Protein AF-F3C2D5-F1 (afdb_monomer)

Sequence (117 aa):
MSGQLLTLPHSPALATSIRATAQVFEDPKSKDLLAHVRQVAPSDASVLIIGETGTGKELVARHVHELSARRDKPFVAVNCGAFSENLIEAELFGHEKGAFTGAISAKAGWFEEANGG

Radius of gyration: 18.18 Å; Cα contacts (8 Å, |Δi|>4): 93; chains: 1; bounding box: 35×30×63 Å

Mean predicted aligned error: 8.97 Å

Solvent-accessible surface area (backbone atoms only — not comparable to full-atom values): 7651 Å² total; per-residue (Å²): 135,85,77,80,81,87,78,82,80,79,68,73,94,72,77,86,84,61,99,62,75,72,89,87,62,81,54,73,68,45,41,51,48,51,52,53,40,66,66,48,19,69,50,93,68,90,81,86,85,85,76,67,91,89,72,49,63,67,59,52,53,51,50,28,41,62,60,21,92,39,44,95,36,44,79,78,87,78,68,76,90,80,59,56,82,88,53,47,58,46,47,44,68,20,44,53,59,63,74,48,100,82,33,85,55,62,45,82,8,51,61,64,67,21,56,86,58

Structure (mmCIF, N/CA/C/O backbone):
data_AF-F3C2D5-F1
#
_entry.id   AF-F3C2D5-F1
#
loop_
_atom_site.group_PDB
_atom_site.id
_atom_site.type_symbol
_atom_site.label_atom_id
_atom_site.label_alt_id
_atom_site.label_comp_id
_atom_site.label_asym_id
_atom_site.label_entity_id
_atom_site.label_seq_id
_atom_site.pdbx_PDB_ins_code
_atom_site.Cartn_x
_atom_site.Cartn_y
_atom_site.Cartn_z
_atom_site.occupancy
_atom_site.B_iso_or_equiv
_atom_site.auth_seq_id
_atom_site.auth_comp_id
_atom_site.auth_asym_id
_atom_site.auth_atom_id
_atom_site.pdbx_PDB_model_num
ATOM 1 N N . MET A 1 1 ? -0.515 2.236 37.429 1.00 45.12 1 MET A N 1
ATOM 2 C CA . MET A 1 1 ? -0.666 2.173 35.961 1.00 45.12 1 MET A CA 1
ATOM 3 C C . MET A 1 1 ? 0.051 0.916 35.485 1.00 45.12 1 MET A C 1
ATOM 5 O O . MET A 1 1 ? 1.252 0.957 35.266 1.00 45.12 1 MET A O 1
ATOM 9 N N . SER A 1 2 ? -0.639 -0.228 35.490 1.00 48.69 2 SER A N 1
ATOM 10 C CA . SER A 1 2 ? -0.054 -1.516 35.095 1.00 48.69 2 SER A CA 1
ATOM 11 C C . SER A 1 2 ? 0.007 -1.555 33.568 1.00 48.69 2 SER A C 1
ATOM 13 O O . SER A 1 2 ? -1.031 -1.624 32.917 1.00 48.69 2 SER A O 1
ATOM 15 N N . GLY A 1 3 ? 1.200 -1.380 32.997 1.00 52.47 3 GLY A N 1
ATOM 16 C CA . GLY A 1 3 ? 1.409 -1.503 31.558 1.00 52.47 3 GLY A CA 1
ATOM 17 C C . GLY A 1 3 ? 1.329 -2.973 31.175 1.00 52.47 3 GLY A C 1
ATOM 18 O O . GLY A 1 3 ? 2.185 -3.759 31.577 1.00 52.47 3 GLY A O 1
ATOM 19 N N . GLN A 1 4 ? 0.286 -3.353 30.443 1.00 70.56 4 GLN A N 1
ATOM 20 C CA . GLN A 1 4 ? 0.148 -4.705 29.920 1.00 70.56 4 GLN A CA 1
ATOM 21 C C . GLN A 1 4 ? 1.223 -4.901 28.844 1.00 70.56 4 GLN A C 1
ATOM 23 O O . GLN A 1 4 ? 1.207 -4.246 27.804 1.00 70.56 4 GLN A O 1
ATOM 28 N N . LEU A 1 5 ? 2.215 -5.741 29.139 1.00 68.94 5 LEU A N 1
ATOM 29 C CA . LEU A 1 5 ? 3.295 -6.052 28.211 1.00 68.94 5 LEU A CA 1
ATOM 30 C C . LEU A 1 5 ? 2.722 -6.868 27.046 1.00 68.94 5 LEU A C 1
ATOM 32 O O . LEU A 1 5 ? 2.307 -8.011 27.236 1.00 68.94 5 LEU A O 1
ATOM 36 N N . LEU A 1 6 ? 2.700 -6.284 25.849 1.00 67.56 6 LEU A N 1
ATOM 37 C CA . LEU A 1 6 ? 2.317 -6.984 24.627 1.00 67.56 6 LEU A CA 1
ATOM 38 C C . LEU A 1 6 ? 3.513 -7.810 24.140 1.00 67.56 6 LEU A C 1
ATOM 40 O O . LEU A 1 6 ? 4.486 -7.264 23.622 1.00 67.56 6 LEU A O 1
ATOM 44 N N . THR A 1 7 ? 3.461 -9.127 24.332 1.00 62.16 7 THR A N 1
ATOM 45 C CA . THR A 1 7 ? 4.431 -10.069 23.763 1.00 62.16 7 THR A CA 1
ATOM 46 C C . THR A 1 7 ? 3.843 -10.733 22.523 1.00 62.16 7 THR A C 1
ATOM 48 O O . THR A 1 7 ? 2.690 -11.158 22.509 1.00 62.16 7 THR A O 1
ATOM 51 N N . LEU A 1 8 ? 4.641 -10.816 21.460 1.00 58.91 8 LEU A N 1
ATOM 52 C CA . LEU A 1 8 ? 4.247 -11.434 20.197 1.00 58.91 8 LEU A CA 1
ATOM 53 C C . LEU A 1 8 ? 4.908 -12.815 20.098 1.00 58.91 8 LEU A C 1
ATOM 55 O O . LEU A 1 8 ? 6.139 -12.883 20.046 1.00 58.91 8 LEU A O 1
ATOM 59 N N . PRO A 1 9 ? 4.146 -13.920 20.090 1.00 56.00 9 PRO A N 1
ATOM 60 C CA . PRO A 1 9 ? 4.705 -15.227 19.785 1.00 56.00 9 PRO A CA 1
ATOM 61 C C . PRO A 1 9 ? 4.945 -15.346 18.271 1.00 56.00 9 PRO A C 1
ATOM 63 O O . PRO A 1 9 ? 4.068 -15.016 17.485 1.00 56.00 9 PRO A O 1
ATOM 66 N N . HIS A 1 10 ? 6.138 -15.819 17.891 1.00 57.41 10 HIS A N 1
ATOM 67 C CA . HIS A 1 10 ? 6.544 -16.237 16.538 1.00 57.41 10 HIS A CA 1
ATOM 68 C C . HIS A 1 10 ? 6.056 -15.365 15.361 1.00 57.41 10 HIS A C 1
ATOM 70 O O . HIS A 1 10 ? 4.990 -15.597 14.796 1.00 57.41 10 HIS A O 1
ATOM 76 N N . SER A 1 11 ? 6.900 -14.426 14.911 1.00 52.16 11 SER A N 1
ATOM 77 C CA . SER A 1 11 ? 6.676 -13.714 13.645 1.00 52.16 11 SER A CA 1
ATOM 78 C C . SER A 1 11 ? 6.692 -14.683 12.457 1.00 52.16 11 SER A C 1
ATOM 80 O O . SER A 1 11 ? 7.692 -15.387 12.275 1.00 52.16 11 SER A O 1
ATOM 82 N N . PRO A 1 12 ? 5.649 -14.699 11.609 1.00 55.66 12 PRO A N 1
ATOM 83 C CA . PRO A 1 12 ? 5.731 -15.364 10.320 1.00 55.66 12 PRO A CA 1
ATOM 84 C C . PRO A 1 12 ? 6.764 -14.656 9.435 1.00 55.66 12 PRO A C 1
ATOM 86 O O . PRO A 1 12 ? 7.106 -13.492 9.650 1.00 55.66 12 PRO A O 1
ATOM 89 N N . ALA A 1 13 ? 7.275 -15.385 8.444 1.00 51.44 13 ALA A N 1
ATOM 90 C CA . ALA A 1 13 ? 8.343 -14.983 7.533 1.00 51.44 13 ALA A CA 1
ATOM 91 C C . ALA A 1 13 ? 7.922 -13.876 6.539 1.00 51.44 13 ALA A C 1
ATOM 93 O O . ALA A 1 13 ? 8.043 -14.036 5.331 1.00 51.44 13 ALA A O 1
ATOM 94 N N . LEU A 1 14 ? 7.448 -12.735 7.034 1.00 49.88 14 LEU A N 1
ATOM 95 C CA . LEU A 1 14 ? 7.308 -11.501 6.262 1.00 49.88 14 LEU A CA 1
ATOM 96 C C . LEU A 1 14 ? 8.566 -10.658 6.469 1.00 49.88 14 LEU A C 1
ATOM 98 O O . LEU A 1 14 ? 8.545 -9.583 7.059 1.00 49.88 14 LEU A O 1
ATOM 102 N N . ALA A 1 15 ? 9.702 -11.196 6.034 1.00 48.53 15 ALA A N 1
ATOM 103 C CA . ALA A 1 15 ? 10.987 -10.519 6.109 1.00 48.53 15 ALA A CA 1
ATOM 104 C C . ALA A 1 15 ? 11.540 -10.286 4.706 1.00 48.53 15 ALA A C 1
ATOM 106 O O . ALA A 1 15 ? 12.487 -10.939 4.285 1.00 48.53 15 ALA A O 1
ATOM 107 N N . THR A 1 16 ? 10.971 -9.313 4.005 1.00 45.53 16 THR A N 1
ATOM 108 C CA . THR A 1 16 ? 11.634 -8.645 2.879 1.00 45.53 16 THR A CA 1
ATOM 109 C C . THR A 1 16 ? 11.240 -7.168 2.864 1.00 45.53 16 THR A C 1
ATOM 111 O O . THR A 1 16 ? 10.473 -6.729 2.022 1.00 45.53 16 THR A O 1
ATOM 114 N N . SER A 1 17 ? 11.747 -6.423 3.860 1.00 51.31 17 SER A N 1
ATOM 115 C CA . SER A 1 17 ? 12.376 -5.086 3.707 1.00 51.31 17 SER A CA 1
ATOM 116 C C . SER A 1 17 ? 12.214 -4.124 4.897 1.00 51.31 17 SER A C 1
ATOM 118 O O . SER A 1 17 ? 12.940 -3.135 4.946 1.00 51.31 17 SER A O 1
ATOM 120 N N . ILE A 1 18 ? 11.400 -4.402 5.926 1.00 53.66 18 ILE A N 1
ATOM 121 C CA . ILE A 1 18 ? 11.315 -3.535 7.123 1.00 53.66 18 ILE A CA 1
ATOM 122 C C . ILE A 1 18 ? 11.296 -4.386 8.394 1.00 53.66 18 ILE A C 1
ATOM 124 O O . ILE A 1 18 ? 10.531 -5.335 8.508 1.00 53.66 18 ILE A O 1
ATOM 128 N N . ARG A 1 19 ? 12.147 -4.036 9.367 1.00 55.31 19 ARG A N 1
ATOM 129 C CA . ARG A 1 19 ? 12.349 -4.708 10.671 1.00 55.31 19 ARG A CA 1
ATOM 130 C C . ARG A 1 19 ? 11.138 -4.633 11.628 1.00 55.31 19 ARG A C 1
ATOM 132 O O . ARG A 1 19 ? 11.322 -4.625 12.841 1.00 55.31 19 ARG A O 1
ATOM 139 N N . ALA A 1 20 ? 9.917 -4.529 11.115 1.00 58.88 20 ALA A N 1
ATOM 140 C CA . ALA A 1 20 ? 8.701 -4.541 11.916 1.00 58.88 20 ALA A CA 1
ATOM 141 C C . ALA A 1 20 ? 8.176 -5.979 11.991 1.00 58.88 20 ALA A C 1
ATOM 143 O O . ALA A 1 20 ? 7.697 -6.531 11.007 1.00 58.88 20 ALA A O 1
ATOM 144 N N . THR A 1 21 ? 8.300 -6.597 13.162 1.00 63.44 21 THR A N 1
ATOM 145 C CA . THR A 1 21 ? 7.906 -7.992 13.412 1.00 63.44 21 THR A CA 1
ATOM 146 C C . THR A 1 21 ? 6.400 -8.179 13.608 1.00 63.44 21 THR A C 1
ATOM 148 O O . THR A 1 21 ? 5.915 -9.306 13.496 1.00 63.44 21 THR A O 1
ATOM 151 N N . ALA A 1 22 ? 5.666 -7.096 13.885 1.00 69.94 22 ALA A N 1
ATOM 152 C CA . ALA A 1 22 ? 4.207 -7.046 13.894 1.00 69.94 22 ALA A CA 1
ATOM 153 C C . ALA A 1 22 ? 3.690 -5.604 13.791 1.00 69.94 22 ALA A C 1
ATOM 155 O O . ALA A 1 22 ? 4.424 -4.642 14.030 1.00 69.94 22 ALA A O 1
ATOM 156 N N . GLN A 1 23 ? 2.397 -5.477 13.498 1.00 80.25 23 GLN A N 1
ATOM 157 C CA . GLN A 1 23 ? 1.640 -4.231 13.583 1.00 80.25 23 GLN A CA 1
ATOM 158 C C . GLN A 1 23 ? 0.746 -4.266 14.825 1.00 80.25 23 GLN A C 1
ATOM 160 O O . GLN A 1 23 ? 0.088 -5.272 15.087 1.00 80.25 23 GLN A O 1
ATOM 165 N N . VAL A 1 24 ? 0.731 -3.181 15.599 1.00 88.25 24 VAL A N 1
ATOM 166 C CA . VAL A 1 24 ? -0.001 -3.100 16.871 1.00 88.25 24 VAL A CA 1
ATOM 167 C C . VAL A 1 24 ? -0.869 -1.844 16.880 1.00 88.25 24 VAL A C 1
ATOM 169 O O . VAL A 1 24 ? -0.374 -0.752 16.615 1.00 88.25 24 VAL A O 1
ATOM 172 N N . PHE A 1 25 ? -2.150 -2.009 17.219 1.00 91.00 25 PHE A N 1
ATOM 173 C CA . PHE A 1 25 ? -3.143 -0.937 17.342 1.00 91.00 25 PHE A CA 1
ATOM 174 C C . PHE A 1 25 ? -3.812 -1.042 18.720 1.00 91.00 25 PHE A C 1
ATOM 176 O O . PHE A 1 25 ? -4.730 -1.842 18.905 1.00 91.00 25 PHE A O 1
ATOM 183 N N . GLU A 1 26 ? -3.325 -0.285 19.705 1.00 91.81 26 GLU A N 1
ATOM 184 C CA . GLU A 1 26 ? -3.764 -0.430 21.102 1.00 91.81 26 GLU A CA 1
ATOM 185 C C . GLU A 1 26 ? -4.408 0.832 21.679 1.00 91.81 26 GLU A C 1
ATOM 187 O O . GLU A 1 26 ? -5.398 0.744 22.413 1.00 91.81 26 GLU A O 1
ATOM 192 N N . ASP A 1 27 ? -3.889 2.013 21.345 1.00 94.19 27 ASP A N 1
ATOM 193 C CA . ASP A 1 27 ? -4.513 3.258 21.777 1.00 94.19 27 ASP A CA 1
ATOM 194 C C . ASP A 1 27 ? -5.840 3.501 21.021 1.00 94.19 27 ASP A C 1
ATOM 196 O O . ASP A 1 27 ? -6.037 2.976 19.921 1.00 94.19 27 ASP A O 1
ATOM 200 N N . PRO A 1 28 ? -6.764 4.304 21.577 1.00 96.06 28 PRO A N 1
ATOM 201 C CA . PRO A 1 28 ? -8.070 4.528 20.962 1.00 96.06 28 PRO A CA 1
ATOM 202 C C . PRO A 1 28 ? -7.999 5.008 19.504 1.00 96.06 28 PRO A C 1
ATOM 204 O O . PRO A 1 28 ? -8.746 4.512 18.667 1.00 96.06 28 PRO A O 1
ATOM 207 N N . LYS A 1 29 ? -7.061 5.905 19.165 1.00 95.19 29 LYS A N 1
ATOM 208 C CA . LYS A 1 29 ? -6.971 6.465 17.809 1.00 95.19 29 LYS A CA 1
ATOM 209 C C . LYS A 1 29 ? -6.430 5.451 16.807 1.00 95.19 29 LYS A C 1
ATOM 211 O O . LYS A 1 29 ? -6.878 5.428 15.663 1.00 95.19 29 LYS A O 1
ATOM 216 N N . SER A 1 30 ? -5.479 4.608 17.211 1.00 94.69 30 SER A N 1
ATOM 217 C CA . SER A 1 30 ? -4.995 3.532 16.339 1.00 94.69 30 SER A CA 1
ATOM 218 C C . SER A 1 30 ? -6.052 2.440 16.151 1.00 94.69 30 SER A C 1
ATOM 220 O O . SER A 1 30 ? -6.190 1.914 15.048 1.00 94.69 30 SER A O 1
ATOM 222 N N . LYS A 1 31 ? -6.875 2.153 17.165 1.00 96.50 31 LYS A N 1
ATOM 223 C CA . LYS A 1 31 ? -8.037 1.259 17.018 1.00 96.50 31 LYS A CA 1
ATOM 224 C C . LYS A 1 31 ? -9.077 1.810 16.036 1.00 96.50 31 LYS A C 1
ATOM 226 O O . LYS A 1 31 ? -9.567 1.049 15.200 1.00 96.50 31 LYS A O 1
ATOM 231 N N . ASP A 1 32 ? -9.349 3.113 16.068 1.00 97.38 32 ASP A N 1
ATOM 232 C CA . ASP A 1 32 ? -10.228 3.768 15.089 1.00 97.38 32 ASP A CA 1
ATOM 233 C C . ASP A 1 32 ? -9.640 3.704 13.669 1.00 97.38 32 ASP A C 1
ATOM 235 O O . ASP A 1 32 ? -10.339 3.378 12.708 1.00 97.38 32 ASP A O 1
ATOM 239 N N . LEU A 1 33 ? -8.328 3.930 13.526 1.00 96.12 33 LEU A N 1
ATOM 240 C CA . LEU A 1 33 ? -7.627 3.748 12.251 1.00 96.12 33 LEU A CA 1
ATOM 241 C C . LEU A 1 33 ? -7.771 2.312 11.729 1.00 96.12 33 LEU A C 1
ATOM 243 O O . LEU A 1 33 ? -8.063 2.119 10.550 1.00 96.12 33 LEU A O 1
ATOM 247 N N . LEU A 1 34 ? -7.614 1.305 12.592 1.00 96.62 34 LEU A N 1
ATOM 248 C CA . LEU A 1 34 ? -7.796 -0.098 12.217 1.00 96.62 34 LEU A CA 1
ATOM 249 C C . LEU A 1 34 ? -9.231 -0.386 11.748 1.00 96.62 34 LEU A C 1
ATOM 251 O O . LEU A 1 34 ? -9.424 -1.163 10.811 1.00 96.62 34 LEU A O 1
ATOM 255 N N . ALA A 1 35 ? -10.237 0.245 12.358 1.00 97.50 35 ALA A N 1
ATOM 256 C CA . ALA A 1 35 ? -11.621 0.136 11.902 1.00 97.50 35 ALA A CA 1
ATOM 257 C C . ALA A 1 35 ? -11.796 0.713 10.486 1.00 97.50 35 ALA A C 1
ATOM 259 O O . ALA A 1 35 ? -12.378 0.046 9.629 1.00 97.50 35 ALA A O 1
ATOM 260 N N . HIS A 1 36 ? -11.220 1.886 10.201 1.00 96.88 36 HIS A N 1
ATOM 261 C CA . HIS A 1 36 ? -11.230 2.463 8.852 1.00 96.88 36 HIS A CA 1
ATOM 262 C C . HIS A 1 36 ? -10.498 1.586 7.831 1.00 96.88 36 HIS A C 1
ATOM 264 O O . HIS A 1 36 ? -11.007 1.380 6.730 1.00 96.88 36 HIS A O 1
ATOM 270 N N . VAL A 1 37 ? -9.341 1.026 8.198 1.00 97.06 37 VAL A N 1
ATOM 271 C CA . VAL A 1 37 ? -8.586 0.101 7.340 1.00 97.06 37 VAL A CA 1
ATOM 272 C C . VAL A 1 37 ? -9.446 -1.107 6.967 1.00 97.06 37 VAL A C 1
ATOM 274 O O . VAL A 1 37 ? -9.578 -1.422 5.788 1.00 97.06 37 VAL A O 1
ATOM 277 N N . ARG A 1 38 ? -10.099 -1.743 7.947 1.00 97.06 38 ARG A N 1
ATOM 278 C CA . ARG A 1 38 ? -10.991 -2.891 7.706 1.00 97.06 38 ARG A CA 1
ATOM 279 C C . ARG A 1 38 ? -12.197 -2.540 6.839 1.00 97.06 38 ARG A C 1
ATOM 281 O O . ARG A 1 38 ? -12.667 -3.392 6.094 1.00 97.06 38 ARG A O 1
ATOM 288 N N . GLN A 1 39 ? -12.699 -1.313 6.945 1.00 97.38 39 GLN A N 1
ATOM 289 C CA . GLN A 1 39 ? -13.821 -0.842 6.140 1.00 97.38 39 GLN A CA 1
ATOM 290 C C . GLN A 1 39 ? -13.425 -0.609 4.676 1.00 97.38 39 GLN A C 1
ATOM 292 O O . GLN A 1 39 ? -14.197 -0.949 3.783 1.00 97.38 39 GLN A O 1
ATOM 297 N N . VAL A 1 40 ? -12.249 -0.027 4.419 1.00 97.38 40 VAL A N 1
A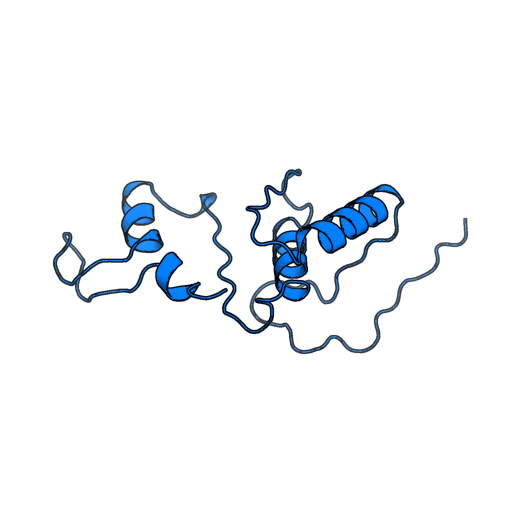TOM 298 C CA . VAL A 1 40 ? -11.829 0.351 3.058 1.00 97.38 40 VAL A CA 1
ATOM 299 C C . VAL A 1 40 ? -11.145 -0.783 2.294 1.00 97.38 40 VAL A C 1
ATOM 301 O O . VAL A 1 40 ? -11.306 -0.868 1.079 1.00 97.38 40 VAL A O 1
ATOM 304 N N . ALA A 1 41 ? -10.440 -1.682 2.987 1.00 97.31 41 ALA A N 1
ATOM 305 C CA . ALA A 1 41 ? -9.687 -2.780 2.380 1.00 97.31 41 ALA A CA 1
ATOM 306 C C . ALA A 1 41 ? -10.469 -3.661 1.381 1.00 97.31 41 ALA A C 1
ATOM 308 O O . ALA A 1 41 ? -9.907 -3.980 0.336 1.00 97.31 41 ALA A O 1
ATOM 309 N N . PRO A 1 42 ? -11.739 -4.054 1.611 1.00 96.62 42 PRO A N 1
ATOM 310 C CA . PRO A 1 42 ? -12.476 -4.871 0.643 1.00 96.62 42 PRO A CA 1
ATOM 311 C C . PRO A 1 42 ? -12.972 -4.095 -0.593 1.00 96.62 42 PRO A C 1
ATOM 313 O O . PRO A 1 42 ? -13.588 -4.702 -1.465 1.00 96.62 42 PRO A O 1
ATOM 316 N N . SER A 1 43 ? -12.760 -2.776 -0.667 1.00 95.94 43 SER A N 1
ATOM 317 C CA . SER A 1 43 ? -13.190 -1.941 -1.796 1.00 95.94 43 SER A CA 1
ATOM 318 C C . SER A 1 43 ? -12.087 -1.746 -2.842 1.00 95.94 43 SER A C 1
ATOM 320 O O . SER A 1 43 ? -10.906 -1.886 -2.542 1.00 95.94 43 SER A O 1
ATOM 322 N N . ASP A 1 44 ? -12.472 -1.332 -4.053 1.00 92.69 44 ASP A N 1
ATOM 323 C CA . ASP A 1 44 ? -11.539 -0.912 -5.113 1.00 92.69 44 ASP A CA 1
ATOM 324 C C . ASP A 1 44 ? -11.192 0.592 -5.053 1.00 92.69 44 ASP A C 1
ATOM 326 O O . ASP A 1 44 ? -10.635 1.152 -6.000 1.00 92.69 44 ASP A O 1
ATOM 330 N N . ALA A 1 45 ? -11.556 1.285 -3.969 1.00 94.25 45 ALA A N 1
ATOM 331 C CA . ALA A 1 45 ? -11.306 2.714 -3.835 1.00 94.25 45 ALA A CA 1
ATOM 332 C C . ALA A 1 45 ? -9.815 3.007 -3.607 1.00 94.25 45 ALA A C 1
ATOM 334 O O . ALA A 1 45 ? -9.141 2.335 -2.828 1.00 94.25 45 ALA A O 1
ATOM 335 N N . SER A 1 46 ? -9.307 4.073 -4.230 1.00 95.00 46 SER A N 1
ATOM 336 C CA . SER A 1 46 ? -7.969 4.585 -3.922 1.00 95.00 46 SER A CA 1
ATOM 337 C C . SER A 1 46 ? -7.917 5.133 -2.492 1.00 95.00 46 SER A C 1
ATOM 339 O O . SER A 1 46 ? -8.780 5.912 -2.085 1.00 95.00 46 SER A O 1
ATOM 341 N N . VAL A 1 47 ? -6.883 4.754 -1.737 1.00 95.62 47 VAL A N 1
ATOM 342 C CA . VAL A 1 47 ? -6.725 5.121 -0.321 1.00 95.62 47 VAL A CA 1
ATOM 343 C C . VAL A 1 47 ? -5.591 6.128 -0.150 1.00 95.62 47 VAL A C 1
ATOM 345 O O . VAL A 1 47 ? -4.463 5.880 -0.568 1.00 95.62 47 VAL A O 1
ATOM 348 N N . LEU A 1 48 ? -5.874 7.249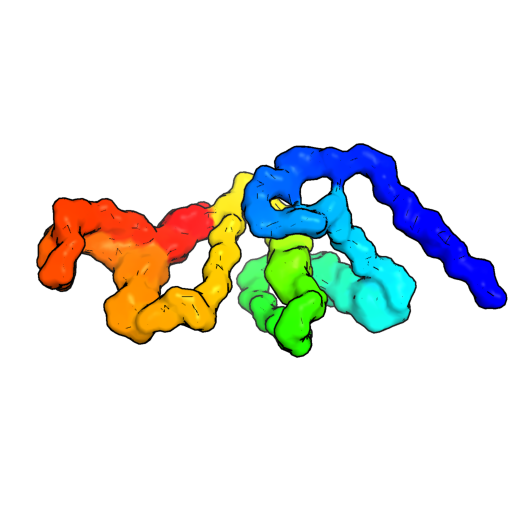 0.518 1.00 96.19 48 LEU A N 1
ATOM 349 C CA . LEU A 1 48 ? -4.873 8.243 0.908 1.00 96.19 48 LEU A CA 1
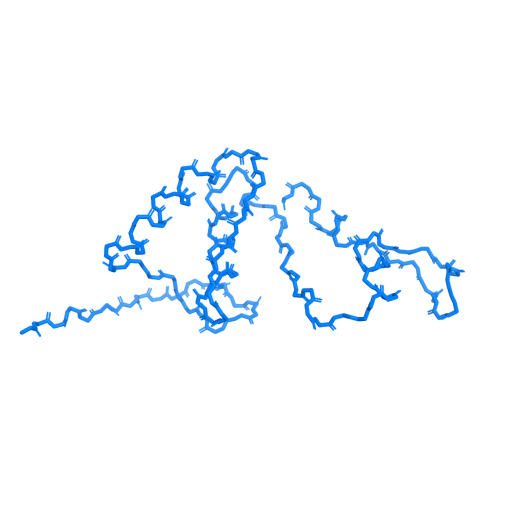ATOM 350 C C . LEU A 1 48 ? -4.545 8.103 2.400 1.00 96.19 48 LEU A C 1
ATOM 352 O O . LEU A 1 48 ? -5.414 8.284 3.250 1.00 96.19 48 LEU A O 1
ATOM 356 N N . ILE A 1 49 ? -3.280 7.822 2.720 1.00 95.31 49 ILE A N 1
ATOM 357 C CA . ILE A 1 49 ? -2.799 7.681 4.101 1.00 95.31 49 ILE A CA 1
ATOM 358 C C . ILE A 1 49 ? -1.994 8.924 4.482 1.00 95.31 49 ILE A C 1
ATOM 360 O O . ILE A 1 49 ? -0.929 9.186 3.923 1.00 95.31 49 ILE A O 1
ATOM 364 N N . ILE A 1 50 ? -2.485 9.672 5.469 1.00 95.25 50 ILE A N 1
ATOM 365 C CA . ILE A 1 50 ? -1.873 10.920 5.941 1.00 95.25 50 ILE A CA 1
ATOM 366 C C . ILE A 1 50 ? -1.278 10.703 7.331 1.00 95.25 50 ILE A C 1
ATOM 368 O O . ILE A 1 50 ? -1.875 10.059 8.189 1.00 95.25 50 ILE A O 1
ATOM 372 N N . GLY A 1 51 ? -0.093 11.259 7.560 1.00 94.00 51 GLY A N 1
ATOM 373 C CA . GLY A 1 51 ? 0.576 11.222 8.854 1.00 94.00 51 GLY A CA 1
ATOM 374 C C . GLY A 1 51 ? 2.019 11.698 8.759 1.00 94.00 51 GLY A C 1
ATOM 375 O O . GLY A 1 51 ? 2.596 11.761 7.669 1.00 94.00 51 GLY A O 1
ATOM 376 N N . GLU A 1 52 ? 2.612 12.001 9.906 1.00 94.44 52 GLU A N 1
ATOM 377 C CA . GLU A 1 52 ? 3.994 12.471 10.013 1.00 94.44 52 GLU A CA 1
ATOM 378 C C . GLU A 1 52 ? 5.015 11.424 9.530 1.00 94.44 52 GLU A C 1
ATOM 380 O O . GLU A 1 52 ? 4.715 10.242 9.315 1.00 94.44 52 GLU A O 1
ATOM 385 N N . THR A 1 53 ? 6.249 11.857 9.288 1.00 89.56 53 THR A N 1
ATOM 386 C CA . THR A 1 53 ? 7.342 10.949 8.923 1.00 89.56 53 THR A CA 1
ATOM 387 C C . THR A 1 53 ? 7.595 9.952 10.055 1.00 89.56 53 THR A C 1
ATOM 389 O O . THR A 1 53 ? 7.653 10.328 11.219 1.00 89.56 53 THR A O 1
ATOM 392 N N . GLY A 1 54 ? 7.743 8.668 9.718 1.00 86.94 54 GLY A N 1
ATOM 393 C CA . GLY A 1 54 ? 8.025 7.616 10.701 1.00 86.94 54 GLY A CA 1
ATOM 394 C C . GLY A 1 54 ? 6.806 7.022 11.421 1.00 86.94 54 GLY A C 1
ATOM 395 O O . GLY A 1 54 ? 6.983 6.102 12.208 1.00 86.94 54 GLY A O 1
ATOM 396 N N . THR A 1 55 ? 5.572 7.445 11.122 1.00 90.62 55 THR A N 1
ATOM 397 C CA . THR A 1 55 ? 4.350 6.907 11.767 1.00 90.62 55 THR A CA 1
ATOM 398 C C . THR A 1 55 ? 3.852 5.565 11.211 1.00 90.62 55 THR A C 1
ATOM 400 O O . THR A 1 55 ? 2.749 5.133 11.529 1.00 90.62 55 THR A O 1
ATOM 403 N N . GLY A 1 56 ? 4.633 4.889 10.360 1.00 89.56 56 GLY A N 1
ATOM 404 C CA . GLY A 1 56 ? 4.274 3.562 9.846 1.00 89.56 56 GLY A CA 1
ATOM 405 C C . GLY A 1 56 ? 3.249 3.552 8.704 1.00 89.56 56 GLY A C 1
ATOM 406 O O . GLY A 1 56 ? 2.575 2.548 8.508 1.00 89.56 56 GLY A O 1
ATOM 407 N N . LYS A 1 57 ? 3.138 4.628 7.913 1.00 93.38 57 LYS A N 1
ATOM 408 C CA . LYS A 1 57 ? 2.196 4.706 6.773 1.00 93.38 57 LYS A CA 1
ATOM 409 C C . LYS A 1 57 ? 2.311 3.539 5.783 1.00 93.38 57 LYS A C 1
ATOM 411 O O . LYS A 1 57 ? 1.292 3.040 5.323 1.00 93.38 57 LYS A O 1
ATOM 416 N N . GLU A 1 58 ? 3.528 3.079 5.487 1.00 91.38 58 GLU A N 1
ATOM 417 C CA . GLU A 1 58 ? 3.729 1.908 4.617 1.00 91.38 58 GLU A CA 1
ATOM 418 C C . GLU A 1 58 ? 3.153 0.630 5.241 1.00 91.38 58 GLU A C 1
ATOM 420 O O . GLU A 1 58 ? 2.541 -0.175 4.546 1.00 91.38 58 GLU A O 1
ATOM 425 N N . LEU A 1 59 ? 3.288 0.461 6.561 1.00 91.50 59 LEU A N 1
ATOM 426 C CA . LEU A 1 59 ? 2.698 -0.673 7.273 1.00 91.50 59 LEU A CA 1
ATOM 427 C C . LEU A 1 59 ? 1.170 -0.633 7.166 1.00 91.50 59 LEU A C 1
ATOM 429 O O . LEU A 1 59 ? 0.553 -1.652 6.873 1.00 91.50 59 LEU A O 1
ATOM 433 N N . VAL A 1 60 ? 0.567 0.551 7.306 1.00 94.31 60 VAL A N 1
ATOM 434 C CA . VAL A 1 60 ? -0.877 0.735 7.104 1.00 94.31 60 VAL A CA 1
ATOM 435 C C . VAL A 1 60 ? -1.285 0.385 5.668 1.00 94.31 60 VAL A C 1
ATOM 437 O O . VAL A 1 60 ? -2.247 -0.354 5.488 1.00 94.31 60 VAL A O 1
ATOM 440 N N . ALA A 1 61 ? -0.545 0.842 4.651 1.00 94.81 61 ALA A N 1
ATOM 441 C CA . ALA A 1 61 ? -0.821 0.514 3.247 1.00 94.81 61 ALA A CA 1
ATOM 442 C C . ALA A 1 61 ? -0.757 -0.998 2.983 1.00 94.81 61 ALA A C 1
ATOM 444 O O . ALA A 1 61 ? -1.655 -1.566 2.362 1.00 94.81 61 ALA A O 1
ATOM 445 N N . ARG A 1 62 ? 0.269 -1.666 3.521 1.00 92.94 62 ARG A N 1
ATOM 446 C CA . ARG A 1 62 ? 0.416 -3.121 3.431 1.00 92.94 62 ARG A CA 1
ATOM 447 C C . ARG A 1 62 ? -0.734 -3.847 4.128 1.00 92.94 62 ARG 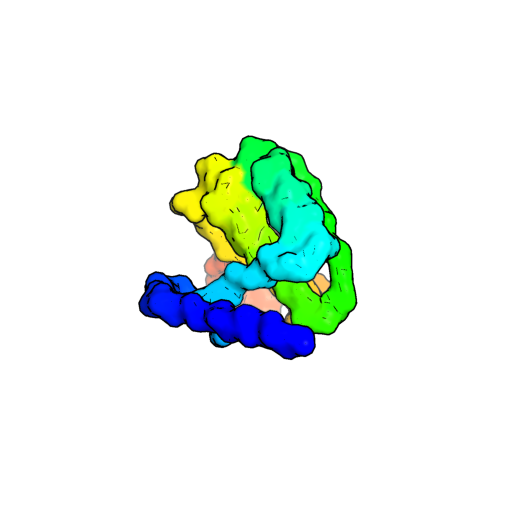A C 1
ATOM 449 O O . ARG A 1 62 ? -1.243 -4.821 3.591 1.00 92.94 62 ARG A O 1
ATOM 456 N N . HIS A 1 63 ? -1.196 -3.339 5.270 1.00 94.50 63 HIS A N 1
ATOM 457 C CA . HIS A 1 63 ? -2.328 -3.926 5.986 1.00 94.50 63 HIS A CA 1
ATOM 458 C C . HIS A 1 63 ? -3.652 -3.788 5.224 1.00 94.50 63 HIS A C 1
ATOM 460 O O . HIS A 1 63 ? -4.461 -4.713 5.214 1.00 94.50 63 HIS A O 1
ATOM 466 N N . VAL A 1 64 ? -3.867 -2.650 4.552 1.00 96.06 64 VAL A N 1
ATOM 467 C CA . VAL A 1 64 ? -5.004 -2.470 3.633 1.00 96.06 64 VAL A CA 1
ATOM 468 C C . VAL A 1 64 ? -4.953 -3.530 2.528 1.00 96.06 64 VAL A C 1
ATOM 470 O O . VAL A 1 64 ? -5.960 -4.190 2.285 1.00 96.06 64 VAL A O 1
ATOM 473 N N . HIS A 1 65 ? -3.785 -3.748 1.910 1.00 95.62 65 HIS A N 1
ATOM 474 C CA . HIS A 1 65 ? -3.604 -4.772 0.873 1.00 95.62 65 HIS A CA 1
ATOM 475 C C . HIS A 1 65 ? -3.877 -6.190 1.386 1.00 95.62 65 HIS A C 1
ATOM 477 O O . HIS A 1 65 ? -4.643 -6.928 0.770 1.00 95.62 65 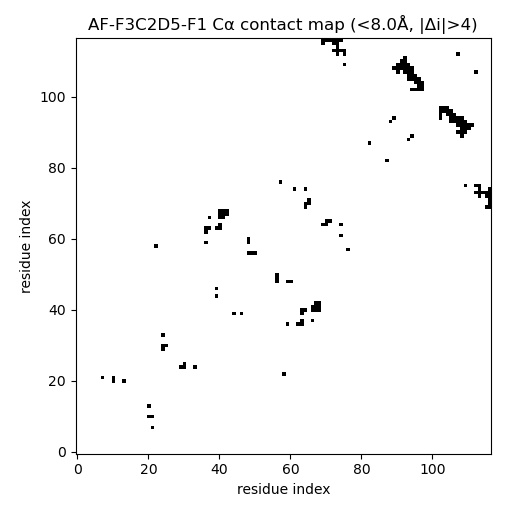HIS A O 1
ATOM 483 N N . GLU A 1 66 ? -3.315 -6.553 2.543 1.00 93.88 66 GLU A N 1
ATOM 484 C CA . GLU A 1 66 ? -3.487 -7.865 3.192 1.00 93.88 66 GLU A CA 1
ATOM 485 C C . GLU A 1 66 ? -4.954 -8.203 3.505 1.00 93.88 66 GLU A C 1
ATOM 487 O O . GLU A 1 66 ? -5.349 -9.371 3.471 1.00 93.88 66 GLU A O 1
ATOM 492 N N . LEU A 1 67 ? -5.767 -7.188 3.810 1.00 95.69 67 LEU A N 1
ATOM 493 C CA . LEU A 1 67 ? -7.195 -7.336 4.106 1.00 95.69 67 LEU A CA 1
ATOM 494 C C . LEU A 1 67 ? -8.097 -7.199 2.870 1.00 95.69 67 LEU A C 1
ATOM 496 O O . LEU A 1 67 ? -9.313 -7.368 2.982 1.00 95.69 67 LEU A O 1
ATOM 500 N N . SER A 1 68 ? -7.527 -6.893 1.706 1.00 96.75 68 SER A N 1
ATOM 501 C CA . SER A 1 68 ? -8.277 -6.710 0.466 1.00 96.75 68 SER A CA 1
ATOM 502 C C . SER A 1 68 ? -8.569 -8.028 -0.253 1.00 96.75 68 SER A C 1
ATOM 504 O O . SER A 1 68 ? -7.983 -9.077 0.030 1.00 96.75 68 SER A O 1
ATOM 506 N N . ALA A 1 69 ? -9.427 -7.966 -1.274 1.00 95.44 69 ALA A N 1
ATOM 507 C CA . ALA A 1 69 ? -9.639 -9.078 -2.203 1.00 95.44 69 ALA A CA 1
ATOM 508 C C . ALA A 1 69 ? -8.388 -9.420 -3.045 1.00 95.44 69 ALA A C 1
ATOM 510 O O . ALA A 1 69 ? -8.347 -10.467 -3.691 1.00 95.44 69 ALA A O 1
ATOM 511 N N . ARG A 1 70 ? -7.367 -8.551 -3.035 1.00 95.81 70 ARG A N 1
ATOM 512 C CA . ARG A 1 70 ? -6.128 -8.668 -3.814 1.00 95.81 70 ARG A CA 1
ATOM 513 C C . ARG A 1 70 ? -4.916 -9.064 -2.970 1.00 95.81 70 ARG A C 1
ATOM 515 O O . ARG A 1 70 ? -3.801 -9.032 -3.467 1.00 95.81 70 ARG A O 1
ATOM 522 N N . ARG A 1 71 ? -5.106 -9.489 -1.720 1.00 94.50 71 ARG A N 1
ATOM 523 C CA . ARG A 1 71 ? -4.016 -9.855 -0.793 1.00 94.50 71 ARG A CA 1
ATOM 524 C C . ARG A 1 71 ? -2.980 -10.845 -1.351 1.00 94.50 71 ARG A C 1
ATOM 526 O O . ARG A 1 71 ? -1.824 -10.810 -0.952 1.00 94.50 71 ARG A O 1
ATOM 533 N N . ASP A 1 72 ? -3.400 -11.726 -2.262 1.00 93.81 72 ASP A N 1
ATOM 534 C CA . ASP A 1 72 ? -2.563 -12.767 -2.876 1.00 93.81 72 ASP A CA 1
ATOM 535 C C . ASP A 1 72 ? -1.878 -12.281 -4.173 1.00 93.81 72 ASP A C 1
ATOM 537 O O . ASP A 1 72 ? -1.327 -13.069 -4.944 1.00 93.81 72 ASP A O 1
ATOM 541 N N . LYS A 1 73 ? -1.956 -10.978 -4.454 1.00 94.44 73 LYS A N 1
ATOM 542 C CA . LYS A 1 73 ? -1.422 -10.312 -5.645 1.00 94.44 73 LYS A CA 1
ATOM 543 C C . LYS A 1 73 ? -0.225 -9.429 -5.266 1.00 94.44 73 LYS A C 1
ATOM 545 O O . LYS A 1 73 ? -0.050 -9.137 -4.077 1.00 94.44 73 LYS A O 1
ATOM 550 N N . PRO A 1 74 ? 0.627 -9.044 -6.238 1.00 93.19 74 PRO A N 1
ATOM 551 C CA . PRO A 1 74 ? 1.808 -8.229 -5.967 1.00 93.19 74 PRO A CA 1
ATOM 552 C C . PRO A 1 74 ? 1.461 -6.949 -5.205 1.00 93.19 74 PRO A C 1
ATOM 554 O O . PRO A 1 74 ? 0.397 -6.389 -5.401 1.00 93.19 74 PRO A O 1
ATOM 557 N N . PHE A 1 75 ? 2.367 -6.490 -4.344 1.00 93.31 75 PHE A N 1
ATOM 558 C CA . PHE A 1 75 ? 2.265 -5.191 -3.680 1.00 93.31 75 PHE A CA 1
ATOM 559 C C . PHE A 1 75 ? 3.590 -4.465 -3.856 1.00 93.31 75 PHE A C 1
ATOM 561 O O . PHE A 1 75 ? 4.614 -4.899 -3.318 1.00 93.31 75 PHE A O 1
ATOM 568 N N . VAL A 1 76 ? 3.574 -3.366 -4.606 1.00 90.88 76 VAL A N 1
ATOM 569 C CA . VAL A 1 76 ? 4.774 -2.579 -4.905 1.00 90.88 76 VAL A CA 1
ATOM 570 C C . VAL A 1 76 ? 4.751 -1.304 -4.066 1.00 90.88 76 VAL A C 1
ATOM 572 O O . VAL A 1 76 ? 3.950 -0.401 -4.293 1.00 90.88 76 VAL A O 1
ATOM 575 N N . ALA A 1 77 ? 5.633 -1.236 -3.067 1.00 88.88 77 ALA A N 1
ATOM 576 C CA . ALA A 1 77 ? 5.821 -0.042 -2.248 1.00 88.88 77 ALA A CA 1
ATOM 577 C C . ALA A 1 77 ? 6.897 0.857 -2.866 1.00 88.88 77 ALA A C 1
ATOM 579 O O . ALA A 1 77 ? 8.044 0.439 -3.024 1.00 88.88 77 ALA A O 1
ATOM 580 N N . VAL A 1 78 ? 6.537 2.105 -3.167 1.00 86.12 78 VAL A N 1
ATOM 581 C CA . VAL A 1 78 ? 7.433 3.078 -3.801 1.00 86.12 78 VAL A CA 1
ATOM 582 C C . VAL A 1 78 ? 7.603 4.295 -2.901 1.00 86.12 78 VAL A C 1
ATOM 584 O O . VAL A 1 78 ? 6.629 4.903 -2.459 1.00 86.12 78 VAL A O 1
ATOM 587 N N . ASN A 1 79 ? 8.854 4.690 -2.663 1.00 83.44 79 ASN A N 1
ATOM 588 C CA . ASN A 1 79 ? 9.171 5.953 -2.006 1.00 83.44 79 ASN A CA 1
ATOM 589 C C . ASN A 1 79 ? 9.501 7.029 -3.048 1.00 83.44 79 ASN A C 1
ATOM 591 O O . ASN A 1 79 ? 10.624 7.094 -3.546 1.00 83.44 79 ASN A O 1
ATOM 595 N N . CYS A 1 80 ? 8.543 7.911 -3.334 1.00 75.81 80 CYS A N 1
ATOM 596 C CA . CYS A 1 80 ? 8.700 8.970 -4.337 1.00 75.81 80 CYS A CA 1
ATOM 597 C C . CYS A 1 80 ? 9.818 9.980 -4.015 1.00 75.81 80 CYS A C 1
ATOM 599 O O . CYS A 1 80 ? 10.308 10.643 -4.920 1.00 75.81 80 CYS A O 1
ATOM 601 N N . GLY A 1 81 ? 10.251 10.096 -2.753 1.00 74.75 81 GLY A N 1
ATOM 602 C CA . GLY A 1 81 ? 11.328 11.012 -2.356 1.00 74.75 81 GLY A CA 1
ATOM 603 C C . GLY A 1 81 ? 12.737 10.546 -2.741 1.00 74.75 81 GLY A C 1
ATOM 604 O O . GLY A 1 81 ? 13.694 11.283 -2.525 1.00 74.75 81 GLY A O 1
ATOM 605 N N . ALA A 1 82 ? 12.880 9.330 -3.276 1.00 73.62 82 ALA A N 1
ATOM 606 C CA . ALA A 1 82 ? 14.171 8.739 -3.624 1.00 73.62 82 ALA A CA 1
ATOM 607 C C . ALA A 1 82 ? 14.582 8.935 -5.100 1.00 73.62 82 ALA A C 1
ATOM 609 O O . ALA A 1 82 ? 15.675 8.508 -5.473 1.00 73.62 82 ALA A O 1
ATOM 610 N N . PHE A 1 83 ? 13.745 9.565 -5.936 1.00 73.00 83 PHE A N 1
ATOM 611 C CA . PHE A 1 83 ? 13.941 9.628 -7.391 1.00 73.00 83 PHE A CA 1
ATOM 612 C C . PHE A 1 83 ? 14.101 11.060 -7.913 1.00 73.00 83 PHE A C 1
ATOM 614 O O . PHE A 1 83 ? 13.511 11.998 -7.381 1.00 73.00 83 PHE A O 1
ATOM 621 N N . SER A 1 84 ? 14.887 11.226 -8.984 1.00 75.12 84 SER A N 1
ATOM 622 C CA . SER A 1 84 ? 14.910 12.463 -9.771 1.00 75.12 84 SER A CA 1
ATOM 623 C C . SER A 1 84 ? 13.754 12.473 -10.777 1.00 75.12 84 SER A C 1
ATOM 625 O O . SER A 1 84 ? 13.383 11.426 -11.310 1.00 75.12 84 SER A O 1
ATOM 627 N N . GLU A 1 85 ? 13.197 13.654 -11.059 1.00 72.06 85 GLU A N 1
ATOM 628 C CA . GL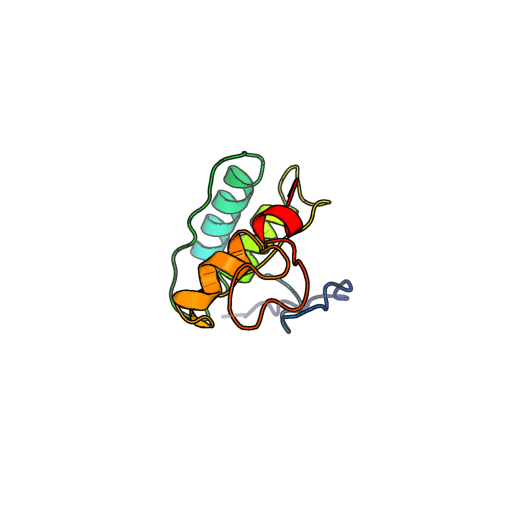U A 1 85 ? 12.015 13.826 -11.926 1.00 72.06 85 GLU A CA 1
ATOM 629 C C . GLU A 1 85 ? 12.172 13.154 -13.299 1.00 72.06 85 GLU A C 1
ATOM 631 O O . GLU A 1 85 ? 11.233 12.558 -13.810 1.00 72.06 85 GLU A O 1
ATOM 636 N N . ASN A 1 86 ? 13.381 13.161 -13.863 1.00 70.62 86 ASN A N 1
ATOM 637 C CA . ASN A 1 86 ? 13.638 12.590 -15.187 1.00 70.62 86 ASN A CA 1
ATOM 638 C C . ASN A 1 86 ? 13.642 11.050 -15.214 1.00 70.62 86 ASN A C 1
ATOM 640 O O . ASN A 1 86 ? 13.539 10.464 -16.286 1.00 70.62 86 ASN A O 1
ATOM 644 N N . LEU A 1 87 ? 13.814 10.386 -14.065 1.00 74.44 87 LEU A N 1
ATOM 645 C CA . LEU A 1 87 ? 13.848 8.920 -13.969 1.00 74.44 87 LEU A CA 1
ATOM 646 C C . LEU A 1 87 ? 12.504 8.336 -13.531 1.00 74.44 87 LEU A C 1
ATOM 648 O O . LEU A 1 87 ? 12.226 7.177 -13.823 1.00 74.44 87 LEU A O 1
ATOM 652 N N . ILE A 1 88 ? 11.662 9.120 -12.850 1.00 83.31 88 ILE A N 1
ATOM 653 C CA . ILE A 1 88 ? 10.433 8.596 -12.245 1.00 83.31 88 ILE A CA 1
ATOM 654 C C . ILE A 1 88 ? 9.428 8.098 -13.290 1.00 83.31 88 ILE A C 1
ATOM 656 O O . ILE A 1 88 ? 8.754 7.101 -13.057 1.00 83.31 88 ILE A O 1
ATOM 660 N N . GLU A 1 89 ? 9.362 8.742 -14.457 1.00 84.19 89 GLU A N 1
ATOM 661 C CA . GLU A 1 89 ? 8.456 8.347 -15.540 1.00 84.19 89 GLU A CA 1
ATOM 662 C C . GLU A 1 89 ? 8.828 6.968 -16.105 1.00 84.19 89 GLU A C 1
ATOM 664 O O . GLU A 1 89 ? 7.977 6.085 -16.198 1.00 84.19 89 GLU A O 1
ATOM 669 N N . ALA A 1 90 ? 10.116 6.746 -16.385 1.00 85.81 90 ALA A N 1
ATOM 670 C CA . ALA A 1 90 ? 10.621 5.472 -16.894 1.00 85.81 90 ALA A CA 1
ATOM 671 C C . ALA A 1 90 ? 10.517 4.327 -15.870 1.00 85.81 90 ALA A C 1
ATOM 673 O O . ALA A 1 90 ? 10.466 3.164 -16.260 1.00 85.81 90 ALA A O 1
ATOM 674 N N . GLU A 1 91 ? 10.494 4.632 -14.570 1.00 86.94 91 GLU A N 1
ATOM 675 C CA . GLU A 1 91 ? 10.278 3.637 -13.513 1.00 86.94 91 GLU A CA 1
ATOM 676 C C . GLU A 1 91 ? 8.787 3.315 -13.315 1.00 86.94 91 GLU A C 1
ATOM 678 O O . GLU A 1 91 ? 8.422 2.152 -13.162 1.00 86.94 91 GLU A O 1
ATOM 683 N N . LEU A 1 92 ? 7.905 4.319 -13.370 1.00 88.50 92 LEU A N 1
ATOM 684 C CA . LEU A 1 92 ? 6.458 4.125 -13.235 1.00 88.50 92 LEU A CA 1
ATOM 685 C C . LEU A 1 92 ? 5.876 3.334 -14.408 1.00 88.50 92 LEU A C 1
ATOM 687 O O . LEU A 1 92 ? 5.120 2.383 -14.198 1.00 88.50 92 LEU A O 1
ATOM 691 N N . PHE A 1 93 ? 6.229 3.736 -15.629 1.00 89.81 93 PHE A N 1
ATOM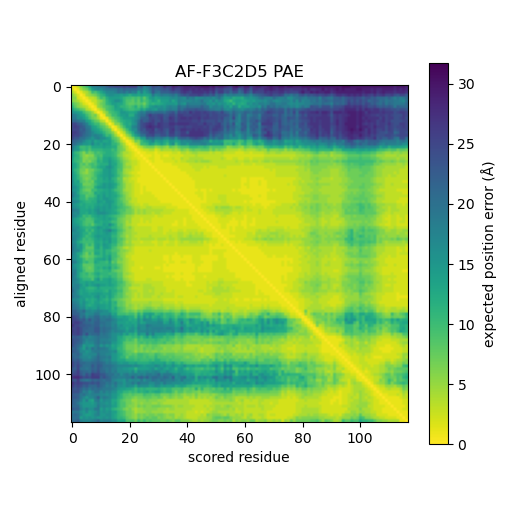 692 C CA . PHE A 1 93 ? 5.628 3.222 -16.862 1.00 89.81 93 PHE A CA 1
ATOM 693 C C . PHE A 1 93 ? 6.515 2.229 -17.609 1.00 89.81 93 PHE A C 1
ATOM 695 O O . PHE A 1 93 ? 6.038 1.553 -18.514 1.00 89.81 93 PHE A O 1
ATOM 702 N N . GLY A 1 94 ? 7.782 2.104 -17.219 1.00 8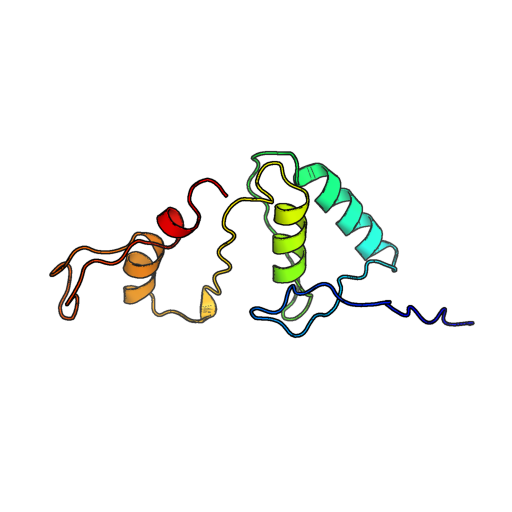9.31 94 GLY A N 1
ATOM 703 C CA . GLY A 1 94 ? 8.746 1.296 -17.948 1.00 89.31 94 GLY A CA 1
ATOM 704 C C . GLY A 1 94 ? 9.321 2.039 -19.150 1.00 89.31 94 GLY A C 1
ATOM 705 O O . GLY A 1 94 ? 9.010 3.201 -19.425 1.00 89.31 94 GLY A O 1
ATOM 706 N N . HIS A 1 95 ? 10.211 1.364 -19.865 1.00 88.94 95 HIS A N 1
ATOM 707 C CA . HIS A 1 95 ? 10.780 1.875 -21.104 1.00 88.94 95 HIS A CA 1
ATOM 708 C C . HIS A 1 95 ? 11.232 0.742 -22.017 1.00 88.94 95 HIS A C 1
ATOM 710 O O . HIS A 1 95 ? 11.628 -0.335 -21.571 1.00 88.94 95 HIS A O 1
ATOM 716 N N . GLU A 1 96 ? 11.243 1.031 -23.313 1.00 90.25 96 GLU A N 1
ATOM 717 C CA . GLU A 1 96 ? 11.823 0.160 -24.325 1.00 90.25 96 GLU A CA 1
ATOM 718 C C . GLU A 1 96 ? 13.316 0.431 -24.521 1.00 90.25 96 GLU A C 1
ATOM 720 O O . GLU A 1 96 ? 13.843 1.511 -24.218 1.00 90.25 96 GLU A O 1
ATOM 725 N N . LYS A 1 97 ? 14.015 -0.555 -25.089 1.00 88.56 97 LYS A N 1
ATOM 726 C CA . LYS A 1 97 ? 15.425 -0.395 -25.452 1.00 88.56 97 LYS A CA 1
ATOM 727 C C . LYS A 1 97 ? 15.590 0.787 -26.416 1.00 88.56 97 LYS A C 1
ATOM 729 O O . LYS A 1 97 ? 14.985 0.817 -27.483 1.00 88.56 97 LYS A O 1
ATOM 734 N N . GLY A 1 98 ? 16.475 1.720 -26.072 1.00 84.25 98 GLY A N 1
ATOM 735 C CA . GLY A 1 98 ? 16.762 2.906 -26.883 1.00 84.25 98 GLY A CA 1
ATOM 736 C C . GLY A 1 98 ? 15.816 4.094 -26.680 1.00 84.25 98 GLY A C 1
ATOM 737 O O . GLY A 1 98 ? 15.958 5.077 -27.401 1.00 84.25 98 GLY A O 1
ATOM 738 N N . ALA A 1 99 ? 14.901 4.051 -25.704 1.00 83.44 99 ALA A N 1
ATOM 739 C CA . ALA A 1 99 ? 13.998 5.169 -25.403 1.00 83.44 99 ALA A CA 1
ATOM 740 C C . ALA A 1 99 ? 14.728 6.457 -24.957 1.00 83.44 99 ALA A C 1
ATOM 742 O O . ALA A 1 99 ? 14.237 7.559 -25.187 1.00 83.44 99 ALA A O 1
ATOM 743 N N . PHE A 1 100 ? 15.914 6.333 -24.351 1.00 79.69 100 PHE A N 1
ATOM 744 C CA . PHE A 1 100 ? 16.790 7.448 -23.979 1.00 79.69 100 PHE A CA 1
ATOM 745 C C . PHE A 1 100 ? 18.266 7.019 -23.980 1.00 79.69 100 PHE A C 1
ATOM 747 O O . PHE A 1 100 ? 18.597 5.830 -24.052 1.00 79.69 100 PHE A O 1
ATOM 754 N N . THR A 1 101 ? 19.184 7.986 -23.884 1.00 78.19 101 THR A N 1
ATOM 755 C CA . THR A 1 101 ? 20.627 7.723 -23.769 1.00 78.19 101 THR A CA 1
ATOM 756 C C . THR A 1 101 ? 20.926 6.951 -22.480 1.00 78.19 101 THR A C 1
ATOM 758 O O . THR A 1 101 ? 20.907 7.530 -21.398 1.00 78.19 101 THR A O 1
ATOM 761 N N . GLY A 1 102 ? 21.190 5.646 -22.595 1.00 77.81 102 GLY A N 1
ATOM 762 C CA . GLY A 1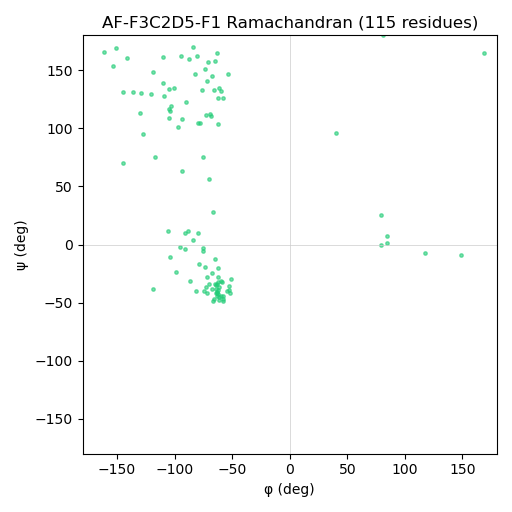 102 ? 21.400 4.741 -21.453 1.00 77.81 102 GLY A CA 1
ATOM 763 C C . GLY A 1 102 ? 20.375 3.606 -21.329 1.00 77.81 102 GLY A C 1
ATOM 764 O O . GLY A 1 102 ? 20.596 2.690 -20.541 1.00 77.81 102 GLY A O 1
ATOM 765 N N . ALA A 1 103 ? 19.308 3.599 -22.135 1.00 81.12 103 ALA A N 1
ATOM 766 C CA . ALA A 1 103 ? 18.316 2.520 -22.188 1.00 81.12 103 ALA A CA 1
ATOM 767 C C . ALA A 1 103 ? 18.858 1.280 -22.934 1.00 81.12 103 ALA A C 1
ATOM 769 O O . ALA A 1 103 ? 18.536 1.036 -24.101 1.00 81.12 103 ALA A O 1
ATOM 770 N N . ILE A 1 104 ? 19.738 0.516 -22.279 1.00 85.06 104 ILE A N 1
ATOM 771 C CA . ILE A 1 104 ? 20.443 -0.644 -22.863 1.00 85.06 104 ILE A CA 1
ATOM 772 C C . ILE A 1 104 ? 19.497 -1.845 -23.077 1.00 85.06 104 ILE A C 1
ATOM 774 O O . ILE A 1 104 ? 19.704 -2.643 -24.000 1.00 85.06 104 ILE A O 1
ATOM 778 N N . SER A 1 105 ? 18.441 -1.951 -22.271 1.00 85.50 105 SER A N 1
ATOM 779 C CA . SER A 1 105 ? 17.425 -3.009 -22.305 1.00 85.50 105 SER A CA 1
ATOM 780 C C . SER A 1 105 ? 16.034 -2.433 -22.042 1.00 85.50 105 SER A C 1
ATOM 782 O O . SER A 1 105 ? 15.926 -1.349 -21.481 1.00 85.50 105 SER A O 1
ATOM 784 N N . ALA A 1 106 ? 14.986 -3.165 -22.424 1.00 87.44 106 ALA A N 1
ATOM 785 C CA . ALA A 1 106 ? 13.625 -2.846 -22.004 1.00 87.44 106 ALA A CA 1
ATOM 786 C C . ALA A 1 106 ? 13.413 -3.212 -20.524 1.00 87.44 106 ALA A C 1
ATOM 788 O O . ALA A 1 106 ? 14.055 -4.141 -20.017 1.00 87.44 106 ALA A O 1
ATOM 789 N N . LYS A 1 107 ? 12.520 -2.492 -19.843 1.00 88.88 107 LYS A N 1
ATOM 790 C CA . LYS A 1 107 ? 12.158 -2.710 -18.437 1.00 88.88 107 LYS A CA 1
ATOM 791 C C . LYS A 1 107 ? 10.673 -2.403 -18.233 1.00 88.88 107 LYS A C 1
ATOM 793 O O . LYS A 1 107 ? 10.216 -1.342 -18.651 1.00 88.88 107 LYS A O 1
ATOM 798 N N . ALA A 1 108 ? 9.959 -3.317 -17.576 1.00 88.50 108 ALA A N 1
ATOM 799 C CA . ALA A 1 108 ? 8.570 -3.116 -17.168 1.00 88.50 108 ALA A CA 1
ATOM 800 C C . ALA A 1 108 ? 8.467 -2.034 -16.079 1.00 88.50 108 ALA A C 1
ATOM 802 O O . ALA A 1 108 ? 9.361 -1.904 -15.240 1.00 88.50 108 ALA A O 1
ATOM 803 N N . GLY A 1 109 ? 7.388 -1.254 -16.104 1.00 91.50 109 GLY A N 1
ATOM 804 C CA . GLY A 1 109 ? 7.124 -0.231 -15.092 1.00 91.50 109 GLY A CA 1
ATOM 805 C C . GLY A 1 109 ? 6.521 -0.800 -13.810 1.00 91.50 109 GLY A C 1
ATOM 806 O O . GLY A 1 109 ? 5.939 -1.883 -13.813 1.00 91.50 109 GLY A O 1
ATOM 807 N N . TRP A 1 110 ? 6.569 -0.042 -12.715 1.00 90.81 110 TRP A N 1
ATOM 808 C CA . TRP A 1 110 ? 5.954 -0.455 -11.447 1.00 90.81 110 TRP A CA 1
ATOM 809 C C . TRP A 1 110 ? 4.448 -0.701 -11.549 1.00 90.81 110 TRP A C 1
ATOM 811 O O . TRP A 1 110 ? 3.934 -1.573 -10.853 1.00 90.81 110 TRP A O 1
ATOM 821 N N . PHE A 1 111 ? 3.734 0.020 -12.421 1.00 91.38 111 PHE A N 1
ATOM 822 C CA . PHE A 1 111 ? 2.316 -0.267 -12.662 1.00 91.38 111 PHE A CA 1
ATOM 823 C C . PHE A 1 111 ? 2.098 -1.654 -13.277 1.00 91.38 111 PHE A C 1
ATOM 825 O O . PHE A 1 111 ? 1.117 -2.320 -12.953 1.00 91.38 111 PHE A O 1
ATOM 832 N N . GLU A 1 112 ? 3.014 -2.107 -14.135 1.00 91.19 112 GLU A N 1
ATOM 833 C CA . GLU A 1 112 ? 2.967 -3.455 -14.701 1.00 91.19 112 GLU A CA 1
ATOM 834 C C . GLU A 1 112 ? 3.390 -4.507 -13.670 1.00 91.19 112 GLU A C 1
ATOM 836 O O . GLU A 1 112 ? 2.755 -5.557 -13.572 1.00 91.19 112 GLU A O 1
ATOM 841 N N . GLU A 1 113 ? 4.409 -4.221 -12.855 1.00 90.25 113 GLU A N 1
ATOM 842 C CA . GLU A 1 113 ? 4.845 -5.109 -11.767 1.00 90.25 113 GLU A CA 1
ATOM 843 C C . GLU A 1 113 ? 3.760 -5.298 -10.691 1.00 90.25 113 GLU A C 1
ATOM 845 O O . GLU A 1 113 ? 3.625 -6.388 -10.130 1.00 90.25 113 GLU A O 1
ATOM 850 N N . ALA A 1 114 ? 2.957 -4.262 -10.428 1.00 92.25 114 ALA A N 1
ATOM 851 C CA . ALA A 1 114 ? 1.823 -4.288 -9.503 1.00 92.25 114 ALA A CA 1
ATOM 852 C C . ALA A 1 114 ? 0.524 -4.829 -10.135 1.00 92.25 114 ALA A C 1
ATOM 854 O O . ALA A 1 114 ? -0.536 -4.812 -9.509 1.00 92.25 114 ALA A O 1
ATOM 855 N N . ASN A 1 115 ? 0.556 -5.289 -11.389 1.00 92.62 115 ASN A N 1
ATOM 856 C CA . ASN A 1 115 ? -0.666 -5.630 -12.105 1.00 92.62 115 ASN A CA 1
ATOM 857 C C . ASN A 1 115 ? -1.484 -6.729 -11.397 1.00 92.62 115 ASN A C 1
ATOM 859 O O . ASN A 1 115 ? -0.989 -7.799 -11.029 1.00 92.62 115 ASN A O 1
ATOM 863 N N . GLY A 1 116 ? -2.785 -6.470 -11.261 1.00 88.06 116 GLY A N 1
ATOM 864 C CA . GLY A 1 116 ? -3.740 -7.356 -10.605 1.00 88.06 116 GLY A CA 1
ATOM 865 C C . GLY A 1 116 ? -3.722 -7.297 -9.079 1.00 88.06 116 GLY A C 1
ATOM 866 O O . GLY A 1 116 ? -4.522 -8.019 -8.483 1.00 88.06 116 GLY A O 1
ATOM 867 N N . GLY A 1 117 ? -2.862 -6.474 -8.469 1.00 72.50 117 GLY A N 1
ATOM 868 C CA . GLY A 1 117 ? -2.775 -6.249 -7.026 1.00 72.50 117 GLY A CA 1
ATOM 869 C C . GLY A 1 117 ? -2.669 -4.787 -6.673 1.00 72.50 117 GLY A C 1
ATOM 870 O O . GLY A 1 117 ? -1.548 -4.377 -6.330 1.00 72.50 117 GLY A O 1
#

Organism: NCBI:txid875330

pLDDT: mean 83.51, std 14.81, range [45.12, 97.5]

Nearest PDB structures (foldseek):
  6luf-assembly5_E  TM=9.634E-01  e=3.056E-07  Vibrio cholerae O395
  1ny5-assembly1_A  TM=9.310E-01  e=3.249E-07  Aquifex aeolicus
  5exx-assembly1_A  TM=9.583E-01  e=3.673E-07  Pseudomonas aeruginosa PAO1
  8p53-assembly1_D  TM=9.794E-01  e=1.041E-06  Pseudomonas aeruginosa PAO1
  3m0e-assembly1_A  TM=8.723E-01  e=3.455E-07  Aquifex aeolicus

InterPro domains:
  IPR002078 RNA polymerase sigma factor 54 interaction domain [PF00158] (26-117)
  IPR002078 RNA polymerase sigma factor 54 interaction domain [PS50045] (23-117)
  IPR025662 Sigma-54 interaction domain, ATP-binding site 1 [PS00675] (47-60)
  IPR027417 P-loop containing nucleoside triphosphate hydrolase [G3DSA:3.40.50.300] (13-117)
  IPR027417 P-loop containing nucleoside triphosphate hydrolase [SSF52540] (27-117)

Foldseek 3Di:
DDPDDDDDPDQDPPPDDDPDSDDDQDDPVSVVLVVVLLVPLQDPDDDDDDDDPPPCSVVSVLSSCCNYPQVVADDDDDDPVVDDPVCQVCQQAWDAQPPDDPSNHTDGHPCVNRPSD

Secondary structure (DSSP, 8-state):
------------S--SS---------SHHHHHHHHHHHHHTTS---------TTS-HHHHHHHHHHTSTTTTS------GGGS-HHHHHHHHHEE-TTSSTT--S-EE-HHHHTTT-